Protein AF-F2CU01-F1 (afdb_monomer)

Mean predicted aligned error: 5.81 Å

Organism: Hordeum vulgare subsp. vulgare (NCBI:txid112509)

pLDDT: mean 94.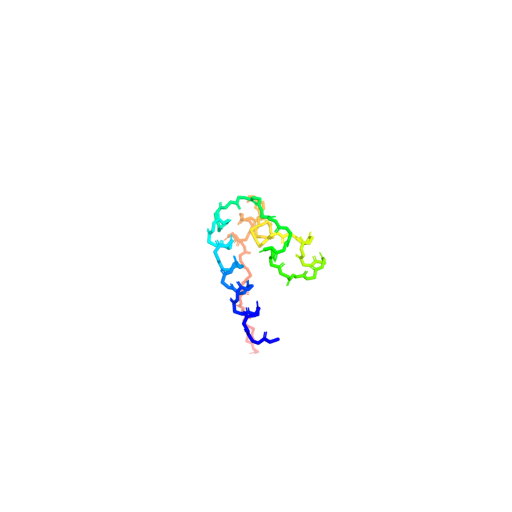08, std 4.5, range [67.19, 97.69]

Sequence (69 aa):
GRVLTVISQKQKAALREAYKNKKLLPLDLRPKKTRAIRRRLTKHQLSLKTEREKKREKYFPMRKYAIKA

Structure (mmCIF, N/CA/C/O backbone):
data_AF-F2CU01-F1
#
_entry.id   AF-F2CU01-F1
#
loop_
_atom_site.group_PDB
_atom_site.id
_atom_site.type_symbol
_atom_site.label_atom_id
_atom_site.label_alt_id
_atom_site.label_comp_id
_atom_site.label_asym_id
_atom_site.label_entity_id
_atom_site.label_seq_id
_atom_site.pdbx_PDB_ins_code
_atom_site.Cartn_x
_atom_site.Cartn_y
_atom_site.Cartn_z
_atom_site.occupancy
_atom_site.B_iso_or_equiv
_atom_site.auth_seq_id
_atom_site.auth_comp_id
_atom_site.auth_asym_id
_atom_site.auth_atom_id
_atom_site.pdbx_PDB_model_num
ATOM 1 N N . GLY A 1 1 ? -22.096 -5.651 26.627 1.00 67.19 1 GLY A N 1
ATOM 2 C CA . GLY A 1 1 ? -23.304 -4.935 26.160 1.00 67.19 1 GLY A CA 1
ATOM 3 C C . GLY A 1 1 ? -23.011 -4.134 24.900 1.00 67.19 1 GLY A C 1
ATOM 4 O O . GLY A 1 1 ? -21.898 -3.642 24.757 1.00 67.19 1 GLY A O 1
ATOM 5 N N . ARG A 1 2 ? -23.998 -3.989 24.002 1.00 87.44 2 ARG A N 1
ATOM 6 C CA . ARG A 1 2 ? -23.882 -3.301 22.691 1.00 87.44 2 ARG A CA 1
ATOM 7 C C . ARG A 1 2 ? -23.480 -1.813 22.778 1.00 87.44 2 ARG A C 1
ATOM 9 O O . ARG A 1 2 ? -22.998 -1.248 21.804 1.00 87.44 2 ARG A O 1
ATOM 16 N N . VA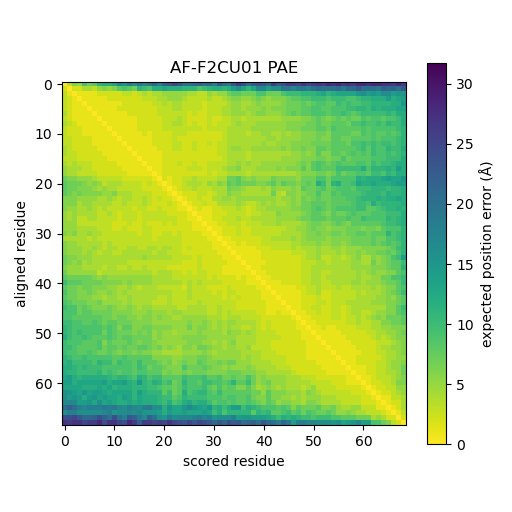L A 1 3 ? -23.626 -1.183 23.945 1.00 94.25 3 VAL A N 1
ATOM 17 C CA . VAL A 1 3 ? -23.284 0.234 24.178 1.00 94.25 3 VAL A CA 1
ATOM 18 C C . VAL A 1 3 ? -21.773 0.496 24.056 1.00 94.25 3 VAL A C 1
ATOM 20 O O . VAL A 1 3 ? -21.361 1.395 23.326 1.00 94.25 3 VAL A O 1
ATOM 23 N N . LEU A 1 4 ? -20.924 -0.329 24.682 1.00 96.38 4 LEU A N 1
ATOM 24 C CA . LEU A 1 4 ? -19.460 -0.145 24.664 1.00 96.38 4 LEU A CA 1
ATOM 25 C C . LEU A 1 4 ? -18.860 -0.305 23.258 1.00 96.38 4 LEU A C 1
ATOM 27 O O . LEU A 1 4 ? -17.918 0.395 22.877 1.00 96.38 4 LEU A O 1
ATOM 31 N N . THR A 1 5 ? -19.428 -1.199 22.447 1.00 95.81 5 THR A N 1
ATOM 32 C CA . THR A 1 5 ? -19.011 -1.373 21.051 1.00 95.81 5 THR A CA 1
ATOM 33 C C . THR A 1 5 ? -19.332 -0.140 20.210 1.00 95.81 5 THR A C 1
ATOM 35 O O . THR A 1 5 ? -18.511 0.263 19.393 1.00 95.81 5 THR A O 1
ATOM 38 N N . VAL A 1 6 ? -20.471 0.518 20.449 1.00 96.06 6 VAL A N 1
ATOM 39 C CA . VAL A 1 6 ? -20.831 1.761 19.745 1.00 96.06 6 VAL A CA 1
ATOM 40 C C . VAL A 1 6 ? -19.894 2.905 20.141 1.00 96.06 6 VAL A C 1
ATOM 42 O O . VAL A 1 6 ? -19.406 3.626 19.271 1.00 96.06 6 VAL A O 1
ATOM 45 N N . ILE A 1 7 ? -19.586 3.043 21.435 1.00 96.75 7 ILE A N 1
ATOM 46 C CA . ILE A 1 7 ? -18.655 4.068 21.936 1.00 96.75 7 ILE A CA 1
ATOM 47 C C . ILE A 1 7 ? -17.264 3.884 21.312 1.00 96.75 7 ILE A C 1
ATOM 49 O O . ILE A 1 7 ? -16.710 4.824 20.740 1.00 9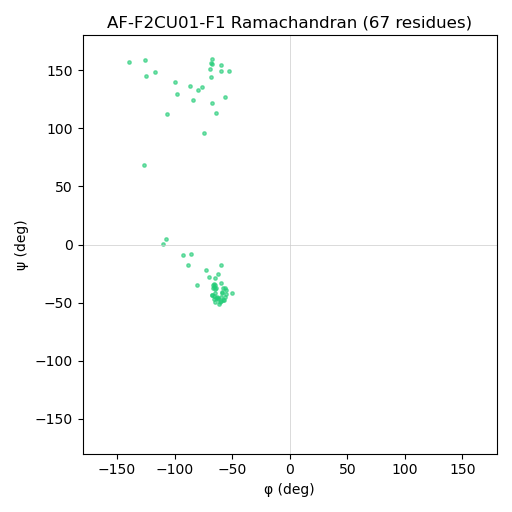6.75 7 ILE A O 1
ATOM 53 N N . SER A 1 8 ? -16.724 2.661 21.341 1.00 95.56 8 SER A N 1
ATOM 54 C CA . SER A 1 8 ? -15.392 2.370 20.788 1.00 95.56 8 SER A CA 1
ATOM 55 C C . SER A 1 8 ? -15.318 2.551 19.266 1.00 95.56 8 SER A C 1
ATOM 57 O O . SER A 1 8 ? -14.318 3.061 18.755 1.00 95.56 8 SER A O 1
ATOM 59 N N . GLN A 1 9 ? -16.377 2.206 18.524 1.00 95.38 9 GLN A N 1
ATOM 60 C CA . GLN A 1 9 ? -16.461 2.473 17.084 1.00 95.38 9 GLN A CA 1
ATOM 61 C C . GLN A 1 9 ? -16.437 3.975 16.777 1.00 95.38 9 GLN A C 1
ATOM 63 O O . GLN A 1 9 ? -15.657 4.398 15.919 1.00 95.38 9 GLN A O 1
ATOM 68 N N . LYS A 1 10 ? -17.229 4.783 17.499 1.00 96.56 10 LYS A N 1
ATOM 69 C CA . LYS A 1 10 ? -17.260 6.247 17.332 1.00 96.56 10 LYS A CA 1
ATOM 70 C C . LYS A 1 10 ? -15.914 6.888 17.666 1.00 96.56 10 LYS A C 1
ATOM 72 O O . LYS A 1 10 ? -15.401 7.672 16.869 1.00 96.56 10 LYS A O 1
ATOM 77 N N . GLN A 1 11 ? -15.298 6.503 18.784 1.00 95.75 11 GLN A N 1
ATOM 78 C CA . GLN A 1 11 ? -13.983 7.010 19.183 1.00 95.75 11 GLN A CA 1
ATOM 79 C C . GLN A 1 11 ? -12.913 6.686 18.132 1.00 95.75 11 GLN A C 1
ATOM 81 O O . GLN A 1 11 ? -12.143 7.556 17.725 1.00 95.75 11 GLN A O 1
ATOM 86 N N . LYS A 1 12 ? -12.890 5.444 17.630 1.00 93.88 12 LYS A N 1
ATOM 87 C CA . LYS A 1 12 ? -11.928 5.028 16.603 1.00 93.88 12 LYS A CA 1
ATOM 88 C C . LYS A 1 12 ? -12.157 5.745 15.271 1.00 93.88 12 LYS A C 1
ATOM 90 O O . LYS A 1 12 ? -11.187 6.029 14.576 1.00 93.88 12 LYS A O 1
ATOM 95 N N . ALA A 1 13 ? -13.406 6.042 14.908 1.00 95.31 13 ALA A N 1
ATOM 96 C CA . ALA A 1 13 ? -13.723 6.830 13.718 1.00 95.31 13 ALA A CA 1
ATOM 97 C C . ALA A 1 13 ? -13.193 8.270 13.834 1.00 95.31 13 ALA A C 1
ATOM 99 O O . ALA A 1 13 ? -12.454 8.704 12.954 1.00 95.31 13 ALA A O 1
ATOM 100 N N . ALA A 1 14 ? -13.459 8.952 14.952 1.00 95.75 14 ALA A N 1
ATOM 101 C CA . ALA A 1 14 ? -12.946 10.301 15.206 1.00 95.75 14 ALA A CA 1
ATOM 102 C C . ALA A 1 14 ? -11.405 10.357 15.178 1.00 95.75 14 ALA A C 1
ATOM 104 O O . ALA A 1 14 ? -10.819 11.247 14.561 1.00 95.75 14 ALA A O 1
ATOM 105 N N . LEU A 1 15 ? -10.734 9.359 15.767 1.00 95.12 15 LEU A N 1
ATOM 106 C CA . LEU A 1 15 ? -9.272 9.246 15.717 1.00 95.12 15 LEU A CA 1
ATOM 107 C C . LEU A 1 15 ? -8.740 9.031 14.293 1.00 95.12 15 LEU A C 1
ATOM 109 O O . LEU A 1 15 ? -7.694 9.574 13.946 1.00 95.12 15 LEU A O 1
ATOM 113 N N . ARG A 1 16 ? -9.431 8.260 13.445 1.00 94.44 16 ARG A N 1
ATOM 114 C CA . ARG A 1 16 ? -9.008 8.092 12.044 1.00 94.44 16 ARG A CA 1
ATOM 115 C C . ARG A 1 16 ? -9.085 9.401 11.266 1.00 94.44 16 ARG A C 1
ATOM 117 O O . ARG A 1 16 ? -8.145 9.689 10.533 1.00 94.44 16 ARG A O 1
ATOM 124 N N . GLU A 1 17 ? -10.138 10.193 11.456 1.00 94.25 17 GLU A N 1
ATOM 125 C CA . GLU A 1 17 ? -10.263 11.503 10.802 1.00 94.25 17 GLU A CA 1
ATOM 126 C C . GLU A 1 17 ? -9.161 12.465 11.263 1.00 94.25 17 GLU A C 1
ATOM 128 O O . GLU A 1 17 ? -8.459 13.047 10.436 1.00 94.25 17 GLU A O 1
ATOM 133 N N . ALA A 1 18 ? -8.900 12.539 12.572 1.00 94.44 18 ALA A N 1
ATOM 134 C CA . ALA A 1 18 ? -7.865 13.412 13.133 1.00 94.44 18 ALA A CA 1
ATOM 135 C C . ALA A 1 18 ? -6.433 13.086 12.651 1.00 94.44 18 ALA A C 1
ATOM 137 O O . ALA A 1 18 ? -5.554 13.955 12.663 1.00 94.44 18 ALA A O 1
ATOM 138 N N . TYR A 1 19 ? -6.168 11.837 12.252 1.00 95.44 19 TYR A N 1
ATOM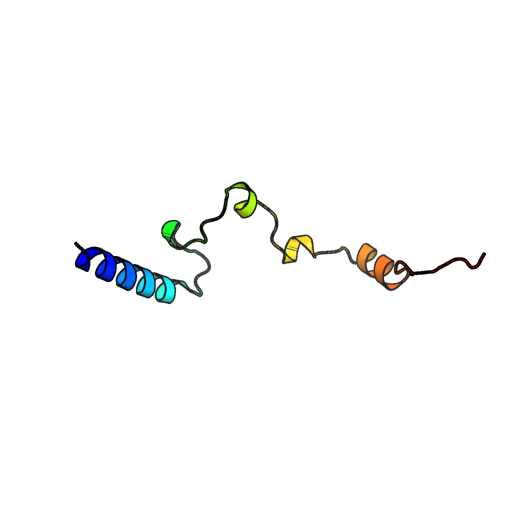 139 C CA . TYR A 1 19 ? -4.845 11.367 11.823 1.00 95.44 19 TYR A CA 1
ATOM 140 C C . TYR A 1 19 ? -4.735 11.069 10.318 1.00 95.44 19 TYR A C 1
ATOM 142 O O . TYR A 1 19 ? -3.651 10.707 9.865 1.00 95.44 19 TYR A O 1
ATOM 150 N N . LYS A 1 20 ? -5.798 11.261 9.526 1.00 91.00 20 LYS A N 1
ATOM 151 C CA . LYS A 1 20 ? -5.899 10.831 8.116 1.00 91.00 20 LYS A CA 1
ATOM 152 C C . LYS A 1 20 ? -4.720 11.246 7.228 1.00 91.00 20 LYS A C 1
ATOM 154 O O . LYS A 1 20 ? -4.233 10.436 6.446 1.00 91.00 20 LYS A O 1
ATOM 159 N N . ASN A 1 21 ? -4.234 12.476 7.390 1.00 90.88 21 ASN A N 1
ATOM 160 C CA . ASN A 1 21 ? -3.171 13.052 6.556 1.00 90.88 21 ASN A CA 1
ATOM 161 C C . ASN A 1 21 ? -1.827 13.178 7.287 1.00 90.88 21 ASN A C 1
ATOM 163 O O . ASN A 1 21 ? -0.869 13.738 6.755 1.00 90.88 21 ASN A O 1
ATOM 167 N N . LYS A 1 22 ? -1.733 12.679 8.524 1.00 94.69 22 LYS A N 1
ATOM 168 C CA . LYS A 1 22 ? -0.490 12.741 9.293 1.00 94.69 22 LYS A CA 1
ATOM 169 C C . LYS A 1 22 ? 0.449 11.636 8.818 1.00 94.69 22 LYS A C 1
ATOM 171 O O . LYS A 1 22 ? 0.065 10.474 8.721 1.00 94.69 22 LYS A O 1
ATOM 176 N N . LYS A 1 23 ? 1.716 11.986 8.581 1.00 91.12 23 LYS A N 1
ATOM 177 C CA . LYS A 1 23 ? 2.757 11.034 8.151 1.00 91.12 23 LYS A CA 1
ATOM 178 C C . LYS A 1 23 ? 2.949 9.882 9.147 1.00 91.12 23 LYS A C 1
ATOM 180 O O . LYS A 1 23 ? 3.210 8.749 8.746 1.00 91.12 23 LYS A O 1
ATOM 185 N N . LEU A 1 24 ? 2.845 10.172 10.444 1.00 91.88 24 LEU A N 1
ATOM 186 C CA . LEU A 1 24 ? 3.045 9.209 11.523 1.00 91.88 24 LEU A CA 1
ATOM 187 C C . LEU A 1 24 ? 1.700 8.840 12.150 1.00 91.88 24 LEU A C 1
ATOM 189 O O . LEU A 1 24 ? 1.055 9.655 12.805 1.00 91.88 24 LEU A O 1
ATOM 193 N N . LEU A 1 25 ? 1.304 7.584 11.950 1.00 92.31 25 LEU A N 1
ATOM 194 C CA . LEU A 1 25 ? 0.108 6.999 12.547 1.00 92.31 25 LEU A CA 1
ATOM 195 C C . LEU A 1 25 ? 0.473 6.150 13.778 1.00 92.31 25 LEU A C 1
ATOM 197 O O . LEU A 1 25 ? 1.442 5.370 13.701 1.00 92.31 25 LEU A O 1
ATOM 201 N N . PRO A 1 26 ? -0.334 6.212 14.857 1.00 94.25 26 PRO A N 1
ATOM 202 C CA . PRO A 1 26 ? -0.317 5.228 15.939 1.00 94.25 26 PRO A CA 1
ATOM 203 C C . PRO A 1 26 ? -0.462 3.799 15.404 1.00 94.25 26 PRO A C 1
ATOM 205 O O . PRO A 1 26 ? -1.116 3.580 14.381 1.00 94.25 26 PRO A O 1
ATOM 208 N N . LEU A 1 27 ? 0.134 2.815 16.086 1.00 91.88 27 LEU A N 1
ATOM 209 C CA . LEU A 1 27 ? 0.166 1.418 15.628 1.00 91.88 27 LEU A CA 1
ATOM 210 C C . LEU A 1 27 ? -1.237 0.837 15.384 1.00 91.88 27 LEU A C 1
ATOM 212 O O . LEU A 1 27 ? -1.432 0.145 14.385 1.00 91.88 27 LEU A O 1
ATOM 216 N N . ASP A 1 28 ? -2.211 1.195 16.219 1.00 91.00 28 ASP A N 1
ATOM 217 C CA . ASP A 1 28 ? -3.586 0.673 16.170 1.00 91.00 28 ASP A CA 1
ATOM 218 C C . ASP A 1 28 ? -4.423 1.190 14.996 1.00 91.00 28 ASP A C 1
ATOM 220 O O . ASP A 1 28 ? -5.426 0.576 14.611 1.00 91.00 28 ASP A O 1
ATOM 224 N N . LEU A 1 29 ? -4.029 2.336 14.432 1.00 92.94 29 LEU A N 1
ATOM 225 C CA . LEU A 1 29 ? -4.687 2.950 13.278 1.00 92.94 29 LEU A CA 1
ATOM 226 C C . LEU A 1 29 ? -4.041 2.526 11.954 1.00 92.94 29 LEU A C 1
ATOM 228 O O . LEU A 1 29 ? -4.593 2.804 10.888 1.00 92.94 29 LEU A O 1
ATOM 232 N N . ARG A 1 30 ? -2.892 1.837 11.992 1.00 92.31 30 ARG A N 1
ATOM 233 C CA . ARG A 1 30 ? -2.230 1.347 10.779 1.00 92.31 30 ARG A CA 1
ATOM 234 C C . ARG A 1 30 ? -3.042 0.219 10.134 1.00 92.31 30 ARG A C 1
ATOM 236 O O . ARG A 1 30 ? -3.695 -0.561 10.827 1.00 92.31 30 ARG A O 1
ATOM 243 N N . PRO A 1 31 ? -2.950 0.055 8.803 1.00 92.94 31 PRO A N 1
ATOM 244 C CA . PRO A 1 31 ? -3.551 -1.085 8.127 1.00 92.94 31 PRO A CA 1
ATOM 245 C C . PRO A 1 31 ? -3.044 -2.416 8.701 1.00 92.94 31 PRO A C 1
ATOM 247 O O . PRO A 1 31 ? -1.834 -2.669 8.739 1.00 92.94 31 PRO A O 1
ATOM 250 N N . LYS A 1 32 ? -3.969 -3.294 9.100 1.00 94.81 32 LYS A N 1
ATOM 251 C CA . LYS A 1 32 ? -3.651 -4.640 9.590 1.00 94.81 32 LYS A CA 1
ATOM 252 C C . LYS A 1 32 ? -3.264 -5.533 8.407 1.00 94.81 32 LYS A C 1
ATOM 254 O O . LYS A 1 32 ? -4.114 -6.067 7.708 1.00 94.81 32 LYS A O 1
ATOM 259 N N . LYS A 1 33 ? -1.959 -5.652 8.164 1.00 95.56 33 LYS A N 1
ATOM 260 C CA . LYS A 1 33 ? -1.346 -6.514 7.139 1.00 95.56 33 LYS A CA 1
ATOM 261 C C . LYS A 1 33 ? -0.302 -7.420 7.788 1.00 95.56 33 LYS A C 1
ATOM 263 O O . LYS A 1 33 ? 0.232 -7.088 8.851 1.00 95.56 33 LYS A O 1
ATOM 268 N N . THR A 1 34 ? 0.036 -8.530 7.134 1.00 97.31 34 THR A N 1
ATOM 269 C CA . THR A 1 34 ? 1.112 -9.413 7.609 1.00 97.31 34 THR A CA 1
ATOM 270 C C . THR A 1 34 ? 2.448 -8.666 7.676 1.00 97.31 34 THR A C 1
ATOM 272 O O . THR A 1 34 ? 2.676 -7.672 6.976 1.00 97.31 34 THR A O 1
ATOM 275 N N . ARG A 1 35 ? 3.359 -9.132 8.540 1.00 96.19 35 ARG A N 1
ATOM 276 C CA . ARG A 1 35 ? 4.703 -8.544 8.696 1.00 96.19 35 ARG A CA 1
ATOM 277 C C . ARG A 1 35 ? 5.458 -8.501 7.366 1.00 96.19 35 ARG A C 1
ATOM 279 O O . ARG A 1 35 ? 6.047 -7.469 7.057 1.00 96.19 35 ARG A O 1
ATOM 286 N N . ALA A 1 36 ? 5.381 -9.577 6.581 1.00 97.69 36 ALA A N 1
ATOM 287 C CA . ALA A 1 36 ? 6.002 -9.666 5.261 1.00 97.69 36 ALA A CA 1
ATOM 288 C C . ALA A 1 36 ? 5.499 -8.556 4.321 1.00 97.69 36 ALA A C 1
ATOM 290 O O . ALA A 1 36 ? 6.299 -7.817 3.752 1.00 97.69 36 ALA A O 1
ATOM 291 N N . ILE A 1 37 ? 4.179 -8.343 4.243 1.00 96.38 37 ILE A N 1
ATOM 292 C CA . ILE A 1 37 ? 3.602 -7.296 3.387 1.00 96.38 37 ILE A CA 1
ATOM 293 C C . ILE A 1 37 ? 3.986 -5.889 3.863 1.00 96.38 37 ILE A C 1
ATOM 295 O O . ILE A 1 37 ? 4.164 -5.002 3.036 1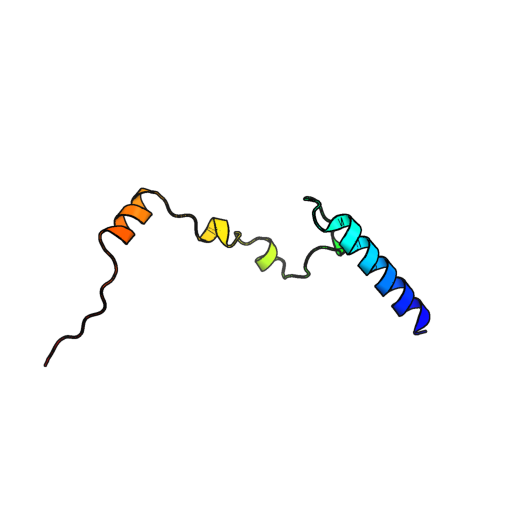.00 96.38 37 ILE A O 1
ATOM 299 N N . ARG A 1 38 ? 4.127 -5.654 5.174 1.00 95.00 38 ARG A N 1
ATOM 300 C CA . ARG A 1 38 ? 4.562 -4.343 5.695 1.00 95.00 38 ARG A CA 1
ATOM 301 C C . ARG A 1 38 ? 6.031 -4.028 5.405 1.00 95.00 38 ARG A C 1
ATOM 303 O O . ARG A 1 38 ? 6.377 -2.857 5.343 1.00 95.00 38 ARG A O 1
ATOM 310 N N . ARG A 1 39 ? 6.879 -5.053 5.283 1.00 95.88 39 ARG A N 1
ATOM 311 C CA . ARG A 1 39 ? 8.328 -4.919 5.052 1.00 95.88 39 ARG A CA 1
ATOM 312 C C . ARG A 1 39 ? 8.700 -4.838 3.568 1.00 95.88 39 ARG A C 1
ATOM 314 O O . ARG A 1 39 ? 9.808 -4.417 3.263 1.00 95.88 39 ARG A O 1
ATOM 321 N N . ARG A 1 40 ? 7.808 -5.249 2.661 1.00 96.75 40 ARG A N 1
ATOM 322 C CA . ARG A 1 40 ? 8.054 -5.217 1.211 1.00 96.75 40 ARG A CA 1
ATOM 323 C C . ARG A 1 40 ? 8.137 -3.779 0.677 1.00 96.75 40 ARG A C 1
ATOM 325 O O . ARG A 1 40 ? 7.571 -2.859 1.266 1.00 96.75 40 ARG A O 1
ATOM 332 N N . LEU A 1 41 ? 8.760 -3.619 -0.488 1.00 96.94 41 LEU A N 1
ATOM 333 C CA . LEU A 1 41 ? 8.827 -2.343 -1.204 1.00 96.94 41 LEU A CA 1
ATOM 334 C C . LEU A 1 41 ? 7.435 -1.796 -1.565 1.00 96.94 41 LEU A C 1
ATOM 336 O O . LEU A 1 41 ? 6.476 -2.535 -1.809 1.00 96.94 41 LEU A O 1
ATOM 340 N N . THR A 1 42 ? 7.321 -0.471 -1.622 1.00 96.00 42 THR A N 1
ATOM 341 C CA . THR A 1 42 ? 6.099 0.191 -2.096 1.00 96.00 42 THR A CA 1
ATOM 342 C C . THR A 1 42 ? 5.898 -0.049 -3.595 1.00 96.00 42 THR A C 1
ATOM 344 O O . THR A 1 42 ? 6.854 -0.277 -4.333 1.00 96.00 42 THR A O 1
ATOM 347 N N . LYS A 1 43 ? 4.649 0.041 -4.078 1.00 96.12 43 LYS A N 1
ATOM 348 C CA . LYS A 1 43 ? 4.337 -0.115 -5.513 1.00 96.12 43 LYS A CA 1
ATOM 349 C C . LYS A 1 43 ? 5.138 0.863 -6.381 1.00 96.12 43 LYS A C 1
ATOM 351 O O . LYS A 1 43 ? 5.618 0.473 -7.435 1.00 96.12 43 LYS A O 1
ATOM 356 N N . HIS A 1 44 ? 5.316 2.096 -5.902 1.00 96.62 44 HIS A N 1
ATOM 357 C CA . HIS A 1 44 ? 6.131 3.106 -6.570 1.00 96.62 44 HIS A CA 1
ATOM 358 C C . HIS A 1 44 ? 7.593 2.661 -6.681 1.00 96.62 44 HIS A C 1
ATOM 360 O O . HIS A 1 44 ? 8.141 2.648 -7.776 1.00 96.62 44 HIS A O 1
ATOM 366 N N . GLN A 1 45 ? 8.201 2.231 -5.571 1.00 96.06 45 GLN A N 1
ATOM 367 C CA . GLN A 1 45 ? 9.583 1.741 -5.572 1.00 96.06 45 GLN A CA 1
ATOM 368 C C . GLN A 1 45 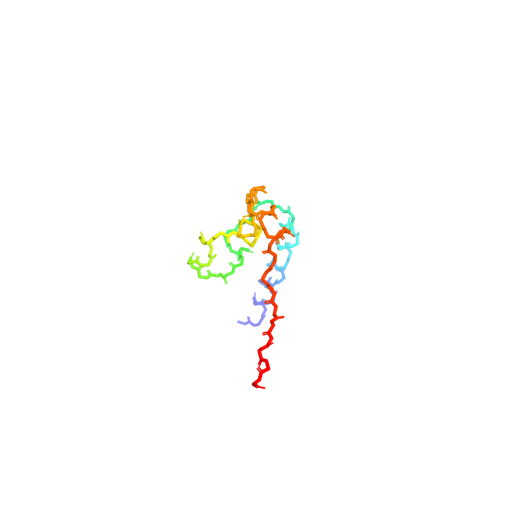? 9.772 0.542 -6.503 1.00 96.06 45 GLN A C 1
ATOM 370 O O . GLN A 1 45 ? 10.755 0.496 -7.226 1.00 96.06 45 GLN A O 1
ATOM 375 N N . LEU A 1 46 ? 8.814 -0.388 -6.531 1.00 96.00 46 LEU A N 1
ATOM 376 C CA . LEU A 1 46 ? 8.844 -1.527 -7.452 1.00 96.00 46 LEU A CA 1
ATOM 377 C C . LEU A 1 46 ? 8.729 -1.115 -8.925 1.00 96.00 46 LEU A C 1
ATOM 379 O O . LEU A 1 46 ? 9.234 -1.818 -9.791 1.00 96.00 46 LEU A O 1
ATOM 383 N N . SER A 1 47 ? 8.057 -0.001 -9.220 1.00 95.56 47 SER A N 1
ATOM 384 C CA . SER A 1 47 ? 7.929 0.519 -10.585 1.00 95.56 47 SER A CA 1
ATOM 385 C C . SER A 1 47 ? 9.092 1.407 -11.030 1.00 95.56 47 SER A C 1
ATOM 387 O O . SER A 1 47 ? 9.135 1.796 -12.196 1.00 95.56 47 SER A O 1
ATOM 389 N N . LEU A 1 48 ? 10.014 1.764 -10.128 1.00 96.12 48 LEU A N 1
ATOM 390 C CA . LEU A 1 48 ? 11.173 2.571 -10.491 1.00 96.12 48 LEU A CA 1
ATOM 391 C C . LEU A 1 48 ? 12.089 1.760 -11.408 1.00 96.12 48 LEU A C 1
ATOM 393 O O . LEU A 1 48 ? 12.582 0.701 -11.033 1.00 96.12 48 LEU A O 1
ATOM 397 N N . LYS A 1 49 ? 12.330 2.299 -12.601 1.00 95.94 49 LYS A N 1
ATOM 398 C CA . LYS A 1 49 ? 13.274 1.768 -13.587 1.00 95.94 49 LYS A CA 1
ATOM 399 C C . LYS A 1 49 ? 14.384 2.774 -13.818 1.00 95.94 49 LYS A C 1
ATOM 401 O O . LYS A 1 49 ? 14.151 3.985 -13.759 1.00 95.94 49 LYS A O 1
ATOM 406 N N . THR A 1 50 ? 15.577 2.277 -14.115 1.00 96.69 50 THR A N 1
ATOM 407 C CA . THR A 1 50 ? 16.702 3.140 -14.493 1.00 96.69 50 THR A CA 1
ATOM 408 C C . THR A 1 50 ? 16.445 3.795 -15.850 1.00 96.69 50 THR A C 1
ATOM 410 O O . THR A 1 50 ? 15.727 3.251 -16.689 1.00 96.69 50 THR A O 1
ATOM 413 N N . GLU A 1 51 ? 17.071 4.942 -16.117 1.00 96.75 51 GLU A N 1
ATOM 414 C CA . GLU A 1 51 ? 16.944 5.608 -17.423 1.00 96.75 51 GLU A CA 1
ATOM 415 C C . GLU A 1 51 ? 17.429 4.723 -18.581 1.00 96.75 51 GLU A C 1
ATOM 417 O O . GLU A 1 51 ? 16.853 4.732 -19.670 1.00 96.75 51 GLU A O 1
ATOM 422 N N . ARG A 1 52 ? 18.447 3.889 -18.333 1.00 96.69 52 ARG A N 1
ATOM 423 C CA . ARG A 1 52 ? 18.933 2.894 -19.297 1.00 96.69 52 ARG A CA 1
ATOM 424 C C . ARG A 1 52 ? 17.863 1.853 -19.623 1.00 96.69 52 ARG A C 1
ATOM 426 O O . ARG A 1 52 ? 17.659 1.530 -20.791 1.00 96.69 52 ARG A O 1
ATOM 433 N N . GLU A 1 53 ? 17.183 1.335 -18.606 1.00 95.69 53 GLU A N 1
ATOM 434 C CA . GLU A 1 53 ? 16.126 0.341 -18.779 1.00 95.69 53 GLU A CA 1
ATOM 435 C C . GLU A 1 53 ? 14.900 0.927 -19.482 1.00 95.69 53 GLU A C 1
ATOM 437 O O . GLU A 1 53 ? 14.419 0.329 -20.442 1.00 95.69 53 GLU A O 1
ATOM 442 N N . LYS A 1 54 ? 14.464 2.136 -19.101 1.00 96.75 54 LYS A N 1
ATOM 443 C CA . LYS A 1 54 ? 13.374 2.852 -19.788 1.00 96.75 54 LYS A CA 1
ATOM 444 C C . LYS A 1 54 ? 13.669 3.048 -21.274 1.00 96.75 54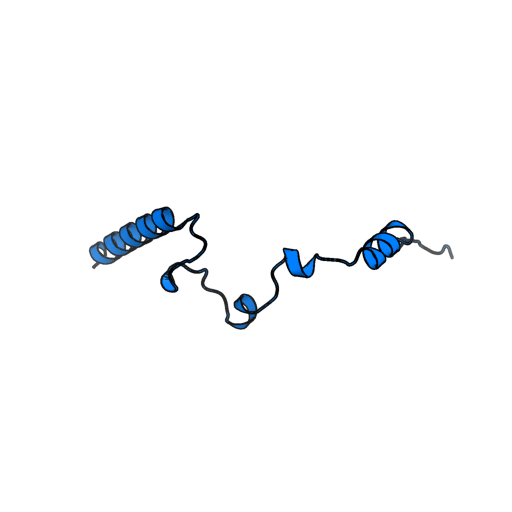 LYS A C 1
ATOM 446 O O . LYS A 1 54 ? 12.804 2.804 -22.112 1.00 96.75 54 LYS A O 1
ATOM 451 N N . LYS A 1 55 ? 14.896 3.463 -21.615 1.00 97.31 55 LYS A N 1
ATOM 452 C CA . LYS A 1 55 ? 15.340 3.590 -23.012 1.00 97.31 55 LYS A CA 1
ATOM 453 C C . LYS A 1 55 ? 15.261 2.248 -23.736 1.00 97.31 55 LYS A C 1
ATOM 455 O O . LYS A 1 55 ? 14.673 2.182 -24.809 1.00 97.31 55 LYS A O 1
ATOM 460 N N . ARG A 1 56 ? 15.791 1.174 -23.141 1.00 96.56 56 ARG A N 1
ATOM 461 C CA . ARG A 1 56 ? 15.737 -0.176 -23.725 1.00 96.56 56 ARG A CA 1
ATOM 462 C C . ARG A 1 56 ? 14.301 -0.619 -24.007 1.00 96.56 56 ARG A C 1
ATOM 464 O O . ARG A 1 56 ? 14.028 -1.075 -25.108 1.00 96.56 56 ARG A O 1
ATOM 471 N N . GLU A 1 57 ? 13.396 -0.452 -23.048 1.00 95.44 57 GLU A N 1
ATOM 472 C CA . GLU A 1 57 ? 11.983 -0.821 -23.204 1.00 95.44 57 GLU A CA 1
ATOM 473 C C . GLU A 1 57 ? 11.263 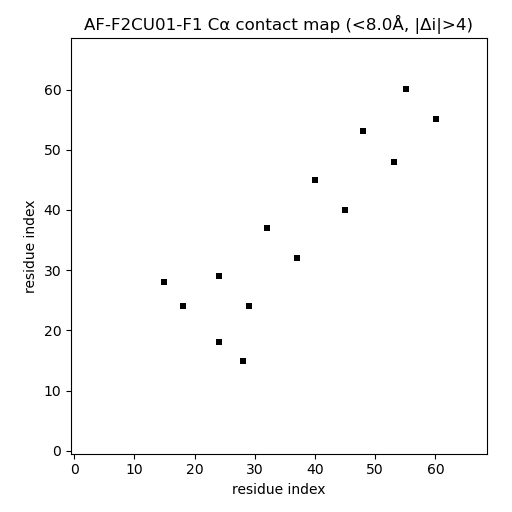0.013 -24.264 1.00 95.44 57 GLU A C 1
ATOM 475 O O . GLU A 1 57 ? 10.458 -0.524 -25.021 1.00 95.44 57 GLU A O 1
ATOM 480 N N . LYS A 1 58 ? 11.572 1.315 -24.345 1.00 95.56 58 LYS A N 1
ATOM 481 C CA . LYS A 1 58 ? 11.014 2.211 -25.362 1.00 95.56 58 LYS A CA 1
ATOM 482 C C . LYS A 1 58 ? 11.475 1.831 -26.770 1.00 95.56 58 LYS A C 1
ATOM 484 O O . LYS A 1 58 ? 10.668 1.848 -27.693 1.00 95.56 58 LYS A O 1
ATOM 489 N N . TYR A 1 59 ? 12.761 1.525 -26.939 1.00 97.44 59 TYR A N 1
ATOM 490 C CA . TYR A 1 59 ? 13.338 1.231 -28.253 1.00 97.44 59 TYR A CA 1
ATOM 491 C C . TYR A 1 59 ? 13.074 -0.206 -28.716 1.00 97.44 59 TYR A C 1
ATOM 493 O O . TYR A 1 59 ? 12.849 -0.427 -29.904 1.00 97.44 59 TYR A O 1
ATOM 501 N N . PHE A 1 60 ? 13.058 -1.174 -27.797 1.00 94.88 60 PHE A N 1
ATOM 502 C CA . PHE A 1 60 ? 12.913 -2.598 -28.107 1.00 94.88 60 PHE A CA 1
ATOM 503 C C . PHE A 1 60 ? 11.759 -3.236 -27.320 1.00 94.88 60 PHE A C 1
ATOM 505 O O . PHE A 1 60 ? 11.991 -4.065 -26.435 1.00 94.88 60 PHE A O 1
ATOM 512 N N . PRO A 1 61 ? 10.498 -2.870 -27.616 1.00 95.56 61 PRO A N 1
ATOM 513 C CA . PRO A 1 61 ? 9.352 -3.524 -27.004 1.00 95.56 61 PRO A CA 1
ATOM 514 C C . PRO A 1 61 ? 9.231 -4.973 -27.494 1.00 95.56 61 PRO A C 1
ATOM 516 O O . PRO A 1 61 ? 9.476 -5.273 -28.665 1.00 95.56 61 PRO A O 1
ATOM 519 N N . MET A 1 62 ? 8.801 -5.874 -26.606 1.00 94.19 62 MET A N 1
ATOM 520 C CA . MET A 1 62 ? 8.486 -7.255 -26.973 1.00 94.19 62 MET A CA 1
ATOM 521 C C . MET A 1 62 ? 7.295 -7.257 -27.937 1.00 94.19 62 MET A C 1
ATOM 523 O O . MET A 1 62 ? 6.180 -6.881 -27.571 1.00 94.19 62 MET A O 1
ATOM 527 N N . ARG A 1 63 ? 7.539 -7.657 -29.185 1.00 94.19 63 ARG A N 1
ATOM 528 C CA . ARG A 1 63 ? 6.509 -7.716 -30.225 1.00 94.19 63 ARG A CA 1
ATOM 529 C C . ARG A 1 63 ? 5.800 -9.061 -30.165 1.00 94.19 63 ARG A C 1
ATOM 531 O O . ARG A 1 63 ? 6.448 -10.096 -30.049 1.00 94.19 63 ARG A O 1
ATOM 538 N N . LYS A 1 64 ? 4.474 -9.048 -30.280 1.00 95.12 64 LYS A N 1
ATOM 539 C CA . LYS A 1 64 ? 3.692 -10.267 -30.503 1.00 95.12 64 LYS A CA 1
ATOM 540 C C . LYS A 1 64 ? 3.687 -10.557 -32.002 1.00 95.12 64 LYS A C 1
ATOM 542 O O . LYS A 1 64 ? 3.301 -9.685 -32.774 1.00 95.12 64 LYS A O 1
ATOM 547 N N . TYR A 1 65 ? 4.125 -11.746 -32.398 1.00 93.75 65 TYR A N 1
ATOM 548 C CA . TYR A 1 65 ? 4.093 -12.210 -33.784 1.00 93.75 65 TYR A CA 1
ATOM 549 C C . TYR A 1 65 ? 3.679 -13.683 -33.832 1.00 93.75 65 TYR A C 1
ATOM 551 O O . TYR A 1 65 ? 3.813 -14.401 -32.842 1.00 93.75 65 TYR A O 1
ATOM 559 N N .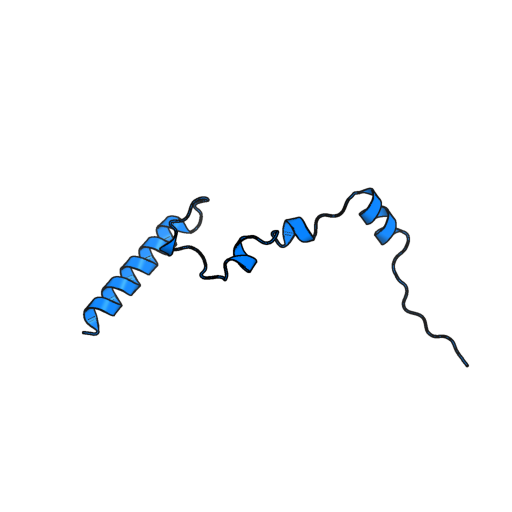 ALA A 1 66 ? 3.158 -14.111 -34.978 1.00 93.12 66 ALA A N 1
ATOM 560 C CA . ALA A 1 66 ? 2.846 -15.502 -35.278 1.00 93.12 66 ALA A CA 1
ATOM 561 C C . ALA A 1 66 ? 3.572 -15.893 -36.568 1.00 93.12 66 ALA A C 1
ATOM 563 O O . ALA A 1 66 ? 3.734 -15.061 -37.463 1.00 93.12 66 ALA A O 1
ATOM 564 N N . ILE A 1 67 ? 4.020 -17.143 -36.647 1.00 90.19 67 ILE A N 1
ATOM 565 C CA . ILE A 1 67 ? 4.661 -17.695 -37.841 1.00 90.19 67 ILE A CA 1
ATOM 566 C C . ILE A 1 67 ? 3.590 -18.464 -38.609 1.00 90.19 67 ILE A C 1
ATOM 568 O O . ILE A 1 67 ? 2.855 -19.260 -38.025 1.00 90.19 67 ILE A O 1
ATOM 572 N N . LYS A 1 68 ? 3.471 -18.180 -39.904 1.00 83.94 68 LYS A N 1
ATOM 573 C CA . LYS A 1 68 ? 2.593 -18.924 -40.805 1.00 83.94 68 LYS A CA 1
ATOM 574 C C . LYS A 1 68 ? 3.258 -20.268 -41.128 1.00 83.94 68 LYS A C 1
ATOM 576 O O . LYS A 1 68 ? 4.463 -20.281 -41.370 1.00 83.94 68 LYS A O 1
ATOM 581 N N . ALA A 1 69 ? 2.484 -21.350 -41.095 1.00 78.00 69 ALA A N 1
ATOM 582 C CA . ALA A 1 69 ? 2.914 -22.660 -41.584 1.00 78.00 69 ALA A CA 1
ATOM 583 C C . ALA A 1 69 ? 3.012 -22.673 -43.115 1.00 78.00 69 ALA A C 1
ATOM 585 O O . ALA A 1 69 ? 2.170 -21.999 -43.761 1.00 78.00 69 ALA A O 1
#

Nearest PDB structures (foldseek):
  8b2l-assembly1_n3  TM=9.301E-01  e=2.856E-08  Nicotiana tabacum
  9f1b-assembly1_Bh  TM=9.779E-01  e=9.337E-07  Oryctolagus cuniculus
  7oyc-assembly1_h1  TM=9.577E-01  e=1.353E-06  Xenopus laevis
  8q7z-assembly1_Bh  TM=9.739E-01  e=1.570E-06  Gallus gallus
  8t3d-assembly1_Ah  TM=9.293E-01  e=6.427E-06  Saccharomyces cerevisiae

Radius of gyration: 23.47 Å; Cα contacts (8 Å, |Δi|>4): 7; chains: 1; bounding box: 43×36×68 Å

InterPro domains:
  IPR036049 Large ribosomal subunit protein uL29 superfamily [G3DSA:1.10.287.310] (1-23)
  IPR045059 Large ribosomal subunit protein uL29, eukaryota [PTHR45722] (2-69)

Solvent-accessible surface area (backbone atoms only — not comparable to full-atom values): 4667 Å² total; per-residue (Å²): 116,77,62,62,58,52,54,52,52,52,53,54,50,55,52,47,64,78,42,68,86,49,93,78,69,60,78,89,77,47,84,92,66,57,70,69,70,72,71,50,81,52,74,65,65,70,66,64,69,54,73,69,53,53,50,47,50,72,76,59,60,89,76,89,82,85,82,83,133

Secondary structure (DSSP, 8-state):
-HHHHHHHHHHHHHHHHHHTT-SS--GGGS----HHHHHSPPHHHHH---HHHHHHHHHS---------

Foldseek 3Di:
DVVVVVVVVVVLVVLCVVCVPPPDDDPVNDDDDDPVVVPDDDPVVVPDDDPVVVVCCVVDPDDDDDDDD